Protein AF-A0A8C7KKY8-F1 (afdb_monomer)

pLDDT: mean 76.21, std 9.5, range [41.16, 85.0]

Organism: Oncorhynchus kisutch (NCBI:txid8019)

Nearest PDB structures (foldseek):
  9b62-assembly1_A  TM=9.339E-01  e=1.645E-06  Homo sapiens
  7ypz-assembly1_C  TM=9.428E-01  e=9.703E-05  Saccharomyces cerevisiae
  6m60-assembly1_C  TM=9.358E-01  e=1.025E-04  Saccharomyces cerevisiae S288C
  4gmx-assembly1_C  TM=9.420E-01  e=1.420E-04  Saccharomyces cerevisiae
  4haw-assembly1_C  TM=9.415E-01  e=1.499E-04  Saccharomyces cerevisiae

Sequence (85 aa):
MPANMTMLADHAARQLLDFSQKLDINLLDNVVNSMYYDIGSQQRMAQEVLTNLKDHPDAWTRVDTILEFSQNMKTKVYAWLLFIC

InterPro domains:
  IPR011989 Armadillo-like helical [G3DSA:1.25.10.10] (1-84)

Foldseek 3Di:
DPPVVVVVLVVLLVQCVPPVDQHDLVSLVVLLCCCVPPDDPSVVSSVVSLVSLLVDPCNLVNLVVNCVPPPDPSSNVSSVVSNVD

Secondary structure (DSSP, 8-state):
--HHHHHHHHHHHHHHT-TTS---HHHHHHHHHHHHH--SHHHHHHHHHHHHHHHSTTHHHHHHHHHHH---HHHHHHHHHHHH-

Structure (mmCIF, N/CA/C/O backbone):
data_AF-A0A8C7KKY8-F1
#
_entry.id   AF-A0A8C7KKY8-F1
#
loop_
_atom_site.group_PDB
_atom_site.id
_atom_site.type_symbol
_atom_site.label_atom_id
_atom_site.label_alt_id
_atom_site.label_comp_id
_atom_site.label_asym_id
_atom_site.label_entity_id
_atom_site.label_seq_id
_atom_site.pdbx_PDB_ins_code
_atom_site.Cartn_x
_atom_site.Cartn_y
_atom_site.Cartn_z
_atom_site.occupancy
_atom_site.B_iso_or_equiv
_atom_site.auth_seq_id
_atom_site.auth_comp_id
_atom_site.auth_asym_id
_atom_site.auth_atom_id
_atom_site.pdbx_PDB_model_num
ATOM 1 N N . MET A 1 1 ? 22.449 -19.008 -9.990 1.00 41.16 1 MET A N 1
ATOM 2 C CA . MET A 1 1 ? 21.130 -19.676 -9.914 1.00 41.16 1 MET A CA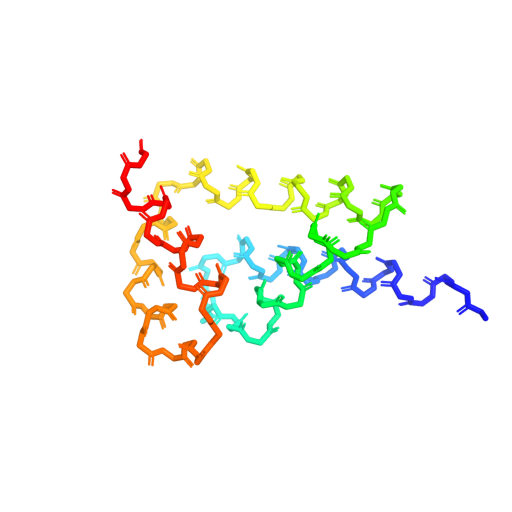 1
ATOM 3 C C . MET A 1 1 ? 20.085 -18.642 -9.475 1.00 41.16 1 MET A C 1
ATOM 5 O O . MET A 1 1 ? 20.056 -18.333 -8.294 1.00 41.16 1 MET A O 1
ATOM 9 N N . PRO A 1 2 ? 19.295 -18.042 -10.387 1.00 50.66 2 PRO A N 1
ATOM 10 C CA . PRO A 1 2 ? 18.389 -16.925 -10.061 1.00 50.66 2 PRO A CA 1
ATOM 11 C C . PRO A 1 2 ? 16.966 -17.329 -9.614 1.00 50.66 2 PRO A C 1
ATOM 13 O O . PRO A 1 2 ? 16.227 -16.486 -9.124 1.00 50.66 2 PRO A O 1
ATOM 16 N N . ALA A 1 3 ? 16.571 -18.604 -9.722 1.00 47.72 3 ALA A N 1
ATOM 17 C CA . ALA A 1 3 ? 15.198 -19.036 -9.418 1.00 47.72 3 ALA A CA 1
ATOM 18 C C . ALA A 1 3 ? 14.827 -18.988 -7.919 1.00 47.72 3 ALA A C 1
ATOM 20 O O . ALA A 1 3 ? 13.655 -18.853 -7.580 1.00 47.72 3 ALA A O 1
ATOM 21 N N . ASN A 1 4 ? 15.807 -19.057 -7.011 1.00 50.66 4 ASN A N 1
ATOM 22 C CA . ASN A 1 4 ? 15.528 -19.082 -5.573 1.00 50.66 4 ASN A CA 1
ATOM 23 C C . ASN A 1 4 ? 15.242 -17.685 -4.989 1.00 50.66 4 ASN A C 1
ATOM 25 O O . ASN A 1 4 ? 14.569 -17.595 -3.973 1.00 50.66 4 ASN A O 1
ATOM 29 N N . MET A 1 5 ? 15.710 -16.596 -5.618 1.00 52.03 5 MET A N 1
ATOM 30 C CA . MET A 1 5 ? 15.455 -15.224 -5.139 1.00 52.03 5 MET A CA 1
ATOM 31 C C . MET A 1 5 ? 14.063 -14.705 -5.515 1.00 52.03 5 MET A C 1
ATOM 33 O O . MET A 1 5 ? 13.485 -13.920 -4.772 1.00 52.03 5 MET A O 1
ATOM 37 N N . THR A 1 6 ? 13.486 -15.171 -6.623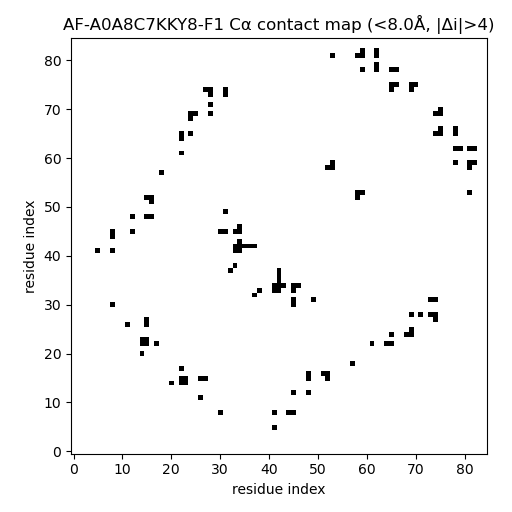 1.00 56.69 6 THR A N 1
ATOM 38 C CA . THR A 1 6 ? 12.135 -14.761 -7.040 1.00 56.69 6 THR A CA 1
ATOM 39 C C . THR A 1 6 ? 11.048 -15.437 -6.202 1.00 56.69 6 THR A C 1
ATOM 41 O O . THR A 1 6 ? 10.096 -14.776 -5.799 1.00 56.69 6 THR A O 1
ATOM 44 N N . MET A 1 7 ? 11.223 -16.713 -5.825 1.00 54.84 7 MET A N 1
ATOM 45 C CA . MET A 1 7 ? 10.365 -17.334 -4.801 1.00 54.84 7 MET A CA 1
ATOM 46 C C . MET A 1 7 ? 10.513 -16.624 -3.454 1.00 54.84 7 MET A C 1
ATOM 48 O O . MET A 1 7 ? 9.571 -16.590 -2.658 1.00 54.84 7 MET A O 1
ATOM 52 N N . LEU A 1 8 ? 11.697 -16.041 -3.202 1.00 56.75 8 LEU A N 1
ATOM 53 C CA . LEU A 1 8 ? 11.916 -15.278 -1.992 1.00 56.75 8 LEU A CA 1
ATOM 54 C C . LEU A 1 8 ? 11.128 -13.939 -1.989 1.00 56.75 8 LEU A C 1
ATOM 56 O O . LEU A 1 8 ? 10.602 -13.512 -0.971 1.00 56.75 8 LEU A O 1
ATOM 60 N N . ALA A 1 9 ? 10.974 -13.296 -3.143 1.00 62.50 9 ALA A N 1
ATOM 61 C CA . ALA A 1 9 ? 10.197 -12.061 -3.254 1.00 62.50 9 ALA A CA 1
ATOM 62 C C . ALA A 1 9 ? 8.674 -12.286 -3.141 1.00 62.50 9 ALA A C 1
ATOM 64 O O . ALA A 1 9 ? 7.982 -11.448 -2.569 1.00 62.50 9 ALA A O 1
ATOM 65 N N . ASP A 1 10 ? 8.149 -13.416 -3.633 1.00 66.12 10 ASP A N 1
ATOM 66 C CA . ASP A 1 10 ? 6.711 -13.741 -3.552 1.00 66.12 10 ASP A CA 1
ATOM 67 C C . ASP A 1 10 ? 6.244 -14.019 -2.118 1.00 66.12 10 ASP A C 1
ATOM 69 O O . ASP A 1 10 ? 5.269 -13.435 -1.649 1.00 66.12 10 ASP A O 1
ATOM 73 N N . HIS A 1 11 ? 6.941 -14.879 -1.374 1.00 69.81 11 HIS A N 1
ATOM 74 C CA . HIS A 1 11 ? 6.526 -15.137 0.008 1.00 69.81 11 HIS A CA 1
ATOM 75 C C . HIS A 1 11 ? 6.688 -13.877 0.871 1.00 69.81 11 HIS A C 1
ATOM 77 O O . HIS A 1 11 ? 5.853 -13.615 1.732 1.00 69.81 11 HIS A O 1
ATOM 83 N N . ALA A 1 12 ? 7.715 -13.070 0.593 1.00 69.19 12 ALA A N 1
ATOM 84 C CA . ALA A 1 12 ? 7.925 -11.783 1.226 1.00 69.19 12 ALA A CA 1
ATOM 85 C C . ALA A 1 12 ? 6.765 -10.812 0.960 1.00 69.19 12 ALA A C 1
ATOM 87 O O . ALA A 1 12 ? 6.209 -10.226 1.886 1.00 69.19 12 ALA A O 1
ATOM 88 N N . ALA A 1 13 ? 6.351 -10.689 -0.302 1.00 72.12 13 ALA A N 1
ATOM 89 C CA . ALA A 1 13 ? 5.173 -9.927 -0.688 1.00 72.12 13 ALA A CA 1
ATOM 90 C C . ALA A 1 13 ? 3.952 -10.316 0.143 1.00 72.12 13 ALA A C 1
ATOM 92 O O . ALA A 1 13 ? 3.264 -9.468 0.702 1.00 72.12 13 ALA A O 1
ATOM 93 N N . ARG A 1 14 ? 3.713 -11.622 0.250 1.00 75.69 14 ARG A N 1
ATOM 94 C CA . ARG A 1 14 ? 2.558 -12.179 0.949 1.00 75.69 14 ARG A CA 1
ATOM 95 C C . ARG A 1 14 ? 2.626 -11.942 2.452 1.00 75.69 14 ARG A C 1
ATOM 97 O O . ARG A 1 14 ? 1.584 -11.713 3.040 1.00 75.69 14 ARG A O 1
ATOM 104 N N . GLN A 1 15 ? 3.819 -11.938 3.048 1.00 79.69 15 GLN A N 1
ATOM 105 C CA . GLN A 1 15 ? 4.009 -11.571 4.455 1.00 79.69 15 GLN A CA 1
ATOM 106 C C . GLN A 1 15 ? 3.808 -10.074 4.707 1.00 79.69 15 GLN A C 1
ATOM 108 O O . GLN A 1 15 ? 3.206 -9.703 5.709 1.00 79.69 15 GLN A O 1
ATOM 113 N N . LEU A 1 16 ? 4.246 -9.203 3.792 1.00 78.50 16 LEU A N 1
ATOM 114 C CA . LEU A 1 16 ? 3.973 -7.763 3.891 1.00 78.50 16 LEU A CA 1
ATOM 115 C C . LEU A 1 16 ? 2.475 -7.452 3.778 1.00 78.50 16 LEU A C 1
ATOM 117 O O . LEU A 1 16 ? 1.988 -6.529 4.427 1.00 78.50 16 LEU A O 1
ATOM 121 N N . LEU A 1 17 ? 1.757 -8.243 2.979 1.00 7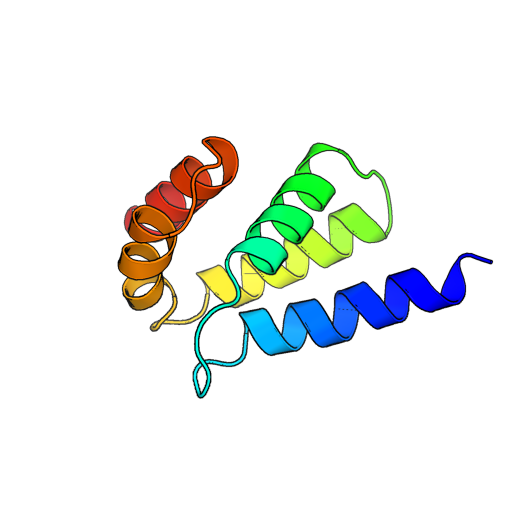7.38 17 LEU A N 1
ATOM 122 C CA . LEU A 1 17 ? 0.303 -8.199 2.826 1.00 77.38 17 LEU A CA 1
ATOM 123 C C . LEU A 1 17 ? -0.439 -9.049 3.873 1.00 77.38 17 LEU A C 1
ATOM 125 O O . LEU A 1 17 ? -1.665 -9.136 3.825 1.00 77.38 17 LEU A O 1
ATOM 129 N N . ASP A 1 18 ? 0.269 -9.687 4.809 1.00 79.81 18 ASP A N 1
ATOM 130 C CA . ASP A 1 18 ? -0.353 -10.454 5.881 1.00 79.81 18 ASP A CA 1
ATOM 131 C C . ASP A 1 18 ? -0.657 -9.529 7.063 1.00 79.81 18 ASP A C 1
ATOM 133 O O . ASP A 1 18 ? 0.194 -9.182 7.889 1.00 79.81 18 ASP A O 1
ATOM 137 N N . PHE A 1 19 ? -1.920 -9.112 7.142 1.00 70.94 19 PHE A N 1
ATOM 138 C CA . PHE A 1 19 ? -2.388 -8.226 8.204 1.00 70.94 19 PHE A CA 1
ATOM 139 C C . PHE A 1 19 ? -2.638 -8.957 9.53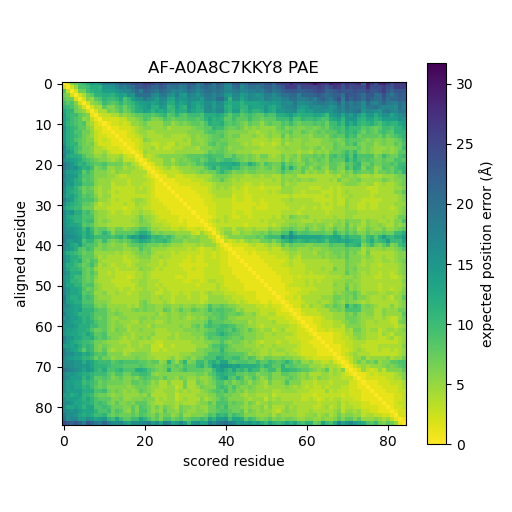5 1.00 70.94 19 PHE A C 1
ATOM 141 O O . PHE A 1 19 ? -2.930 -8.312 10.544 1.00 70.94 19 PHE A O 1
ATOM 148 N N . SER A 1 20 ? -2.485 -10.285 9.564 1.00 75.75 20 SER A N 1
ATOM 149 C CA . SER A 1 20 ? -2.636 -11.109 10.765 1.00 75.75 20 SER A CA 1
ATOM 150 C C . SER A 1 20 ? -1.333 -11.248 11.560 1.00 75.75 20 SER A C 1
ATOM 152 O O . SER A 1 20 ? -1.369 -11.687 12.713 1.00 75.75 20 SER A O 1
ATOM 154 N N . GLN A 1 21 ? -0.186 -10.911 10.969 1.00 73.00 21 GLN A N 1
ATOM 155 C CA . GLN A 1 21 ? 1.135 -10.978 11.590 1.00 73.00 21 GLN A CA 1
ATOM 156 C C . GLN A 1 21 ? 1.772 -9.583 11.707 1.00 73.00 21 GLN A C 1
ATOM 158 O O . GLN A 1 21 ? 1.290 -8.590 11.147 1.00 73.00 21 GLN A O 1
ATOM 163 N N . LYS A 1 22 ? 2.853 -9.489 12.493 1.00 73.31 22 LYS A N 1
ATOM 164 C CA . LYS A 1 22 ? 3.664 -8.266 12.597 1.00 73.31 22 LYS A CA 1
ATOM 165 C C . LYS A 1 22 ? 4.320 -7.972 11.250 1.00 73.31 22 LYS A C 1
ATOM 167 O O . LYS A 1 22 ? 4.783 -8.888 10.587 1.00 73.31 22 LYS A O 1
ATOM 172 N N 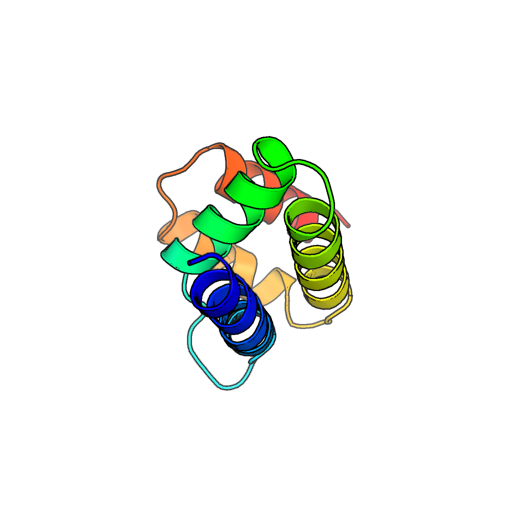. LEU A 1 23 ? 4.369 -6.698 10.865 1.00 78.88 23 LEU A N 1
ATOM 173 C CA . LEU A 1 23 ? 5.006 -6.293 9.617 1.00 78.88 23 LEU A CA 1
ATOM 174 C C . LEU A 1 23 ? 6.535 -6.401 9.726 1.00 78.88 23 LEU A C 1
ATOM 176 O O . LEU A 1 23 ? 7.148 -5.744 10.570 1.00 78.88 23 LEU A O 1
ATOM 180 N N . ASP A 1 24 ? 7.153 -7.180 8.840 1.00 81.69 24 ASP A N 1
ATOM 181 C CA . ASP A 1 24 ? 8.608 -7.303 8.759 1.00 81.69 24 ASP A CA 1
ATOM 182 C C . ASP A 1 24 ? 9.246 -6.069 8.111 1.00 81.69 24 ASP A C 1
ATOM 184 O O . ASP A 1 24 ? 9.312 -5.913 6.891 1.00 81.69 24 ASP A O 1
ATOM 188 N N . ILE A 1 25 ? 9.775 -5.178 8.949 1.00 82.00 25 ILE A N 1
ATOM 189 C CA . ILE A 1 25 ? 10.353 -3.900 8.509 1.00 82.00 25 ILE A CA 1
ATOM 190 C C . ILE A 1 25 ? 11.606 -4.087 7.652 1.00 82.00 25 ILE A C 1
ATOM 192 O O . ILE A 1 25 ? 11.799 -3.366 6.676 1.00 82.00 25 ILE A O 1
ATOM 196 N N . ASN A 1 26 ? 12.435 -5.083 7.977 1.00 81.44 26 ASN A N 1
ATOM 197 C CA . ASN A 1 26 ? 13.605 -5.432 7.165 1.00 81.44 26 ASN A CA 1
ATOM 198 C C . ASN A 1 26 ? 13.193 -5.877 5.759 1.00 81.44 26 ASN A C 1
ATOM 200 O O . ASN A 1 26 ? 13.885 -5.599 4.784 1.00 81.44 26 ASN A O 1
ATOM 204 N N . LEU A 1 27 ? 12.060 -6.56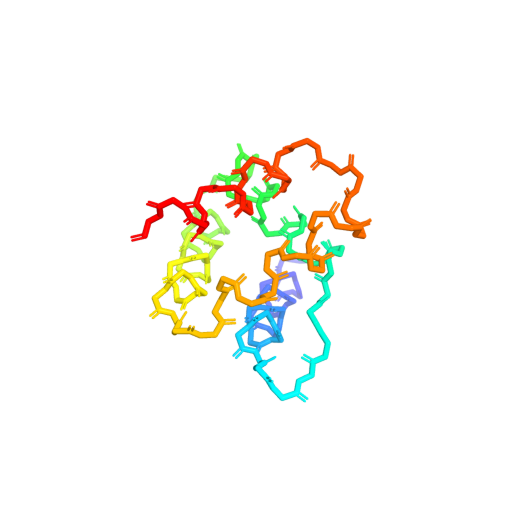1 5.645 1.00 81.88 27 LEU A N 1
ATOM 205 C CA . LEU A 1 27 ? 11.567 -7.054 4.374 1.00 81.88 27 LEU A CA 1
ATOM 206 C C . LEU A 1 27 ? 10.951 -5.934 3.538 1.00 81.88 27 LEU A C 1
ATOM 208 O O . LEU A 1 27 ? 11.247 -5.836 2.350 1.00 81.88 27 LEU A O 1
ATOM 212 N N . LEU A 1 28 ? 10.168 -5.051 4.167 1.00 83.25 28 LEU A N 1
ATOM 213 C CA . LEU A 1 28 ? 9.657 -3.847 3.514 1.00 83.25 28 LEU A CA 1
ATOM 214 C C . LEU A 1 28 ? 10.812 -3.008 2.964 1.00 83.25 28 LEU A C 1
ATOM 216 O O . LEU A 1 28 ? 10.754 -2.558 1.824 1.00 83.25 28 LEU A O 1
ATOM 220 N N . ASP A 1 29 ? 11.878 -2.854 3.747 1.00 83.19 29 ASP A N 1
ATOM 221 C CA . ASP A 1 29 ? 13.075 -2.138 3.326 1.00 83.19 29 ASP A CA 1
ATOM 222 C C . ASP A 1 29 ? 13.726 -2.763 2.092 1.00 83.19 29 ASP A C 1
ATOM 224 O O . ASP A 1 29 ? 14.016 -2.055 1.133 1.00 83.19 29 ASP A O 1
ATOM 228 N N . ASN A 1 30 ? 13.868 -4.092 2.066 1.00 81.56 30 ASN A N 1
ATOM 229 C CA . ASN A 1 30 ? 14.381 -4.808 0.900 1.00 81.56 30 ASN A CA 1
ATOM 230 C C . ASN A 1 30 ? 13.480 -4.626 -0.329 1.00 81.56 30 ASN A C 1
ATOM 232 O O . ASN A 1 30 ? 13.993 -4.401 -1.419 1.00 81.56 30 ASN A O 1
ATOM 236 N N . VAL A 1 31 ? 12.154 -4.668 -0.174 1.00 83.19 31 VAL A N 1
ATOM 237 C CA . VAL A 1 31 ? 11.206 -4.476 -1.287 1.00 83.19 31 VAL A CA 1
ATOM 238 C C . VAL A 1 31 ? 11.254 -3.044 -1.818 1.00 83.19 31 VAL A C 1
ATOM 240 O O . VAL A 1 31 ? 11.320 -2.837 -3.029 1.00 83.19 31 VAL A O 1
ATOM 243 N N . VAL A 1 32 ? 11.284 -2.047 -0.932 1.00 83.88 32 VAL A N 1
ATOM 244 C CA . VAL A 1 32 ? 11.464 -0.639 -1.305 1.00 83.88 32 VAL A CA 1
ATOM 245 C C . VAL A 1 32 ? 12.815 -0.458 -1.996 1.00 83.88 32 VAL A C 1
ATOM 247 O O . VAL A 1 32 ? 12.888 0.152 -3.060 1.00 83.88 32 VAL A O 1
ATOM 250 N N . ASN A 1 33 ? 13.884 -1.040 -1.454 1.00 82.38 33 ASN A N 1
ATOM 251 C CA . ASN A 1 33 ? 15.206 -1.023 -2.062 1.00 82.38 33 ASN A CA 1
ATOM 252 C C . ASN A 1 33 ? 15.177 -1.655 -3.460 1.00 82.38 33 ASN A C 1
ATOM 254 O O . ASN A 1 33 ? 15.658 -1.037 -4.401 1.00 82.38 33 ASN A O 1
ATOM 258 N N . SER A 1 34 ? 14.527 -2.802 -3.640 1.00 82.19 34 SER A N 1
ATOM 259 C CA . SER A 1 34 ? 14.356 -3.420 -4.954 1.00 82.19 34 SER A CA 1
ATOM 260 C C . SER A 1 34 ? 13.543 -2.564 -5.919 1.00 82.19 34 SER A C 1
ATOM 262 O O . SER A 1 34 ? 13.887 -2.474 -7.090 1.00 82.19 34 SER A O 1
ATOM 264 N N . MET A 1 35 ? 12.520 -1.847 -5.453 1.00 82.06 35 MET A N 1
ATOM 265 C CA . MET A 1 35 ? 11.800 -0.894 -6.302 1.00 82.06 35 MET A CA 1
ATOM 266 C C . MET A 1 35 ? 12.710 0.246 -6.803 1.00 82.06 35 MET A C 1
ATOM 268 O O . MET A 1 35 ? 12.530 0.722 -7.922 1.00 82.06 35 MET A O 1
ATOM 272 N N . TYR A 1 36 ? 13.666 0.700 -5.983 1.00 77.44 36 TYR A N 1
ATOM 273 C CA . TYR A 1 36 ? 14.562 1.816 -6.317 1.00 77.44 36 TYR A CA 1
ATOM 274 C C . TYR A 1 36 ? 15.868 1.403 -7.018 1.00 77.44 36 TYR A C 1
ATOM 276 O O . TYR A 1 36 ? 16.414 2.211 -7.768 1.00 77.44 36 TYR A O 1
ATOM 284 N N . TYR A 1 37 ? 16.404 0.212 -6.739 1.00 79.50 37 TYR A N 1
ATOM 285 C CA . TYR A 1 37 ? 17.720 -0.246 -7.205 1.00 79.50 37 TYR A CA 1
ATOM 286 C C . TYR A 1 37 ? 17.656 -1.398 -8.211 1.00 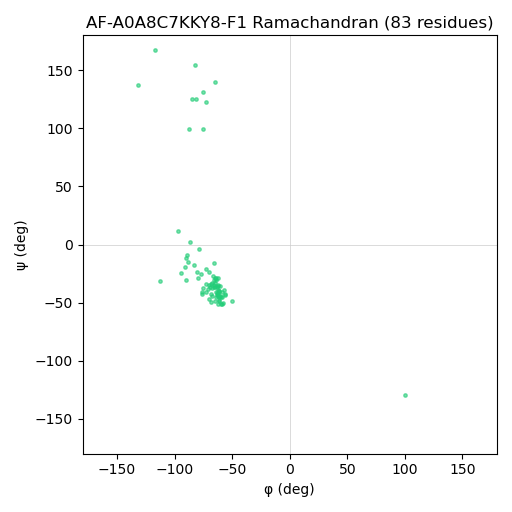79.50 37 TYR A C 1
ATOM 288 O O . TYR A 1 37 ? 18.538 -1.476 -9.068 1.00 79.50 37 TYR A O 1
ATOM 296 N N . ASP A 1 38 ? 16.662 -2.288 -8.126 1.00 78.00 38 ASP A N 1
ATOM 297 C CA . ASP A 1 38 ? 16.493 -3.350 -9.119 1.00 78.00 38 ASP A CA 1
ATOM 298 C C . ASP A 1 38 ? 15.749 -2.821 -10.355 1.00 78.00 38 ASP A C 1
ATOM 300 O O . ASP A 1 38 ? 14.979 -1.864 -10.288 1.00 78.00 38 ASP A O 1
ATOM 304 N N . ILE A 1 39 ? 15.977 -3.458 -11.507 1.00 74.75 39 ILE A N 1
ATOM 305 C CA . ILE A 1 39 ? 15.361 -3.093 -12.791 1.00 74.75 39 ILE A CA 1
ATOM 306 C C . ILE A 1 39 ? 14.797 -4.358 -13.449 1.00 74.75 39 ILE A C 1
ATOM 308 O O . ILE A 1 39 ? 15.440 -5.409 -13.459 1.00 74.75 39 ILE A O 1
ATOM 312 N N . GLY A 1 40 ? 13.589 -4.267 -14.014 1.00 80.44 40 GLY A N 1
ATOM 313 C CA . GLY A 1 40 ? 12.923 -5.368 -14.720 1.00 80.44 40 GLY A CA 1
ATOM 314 C C . GLY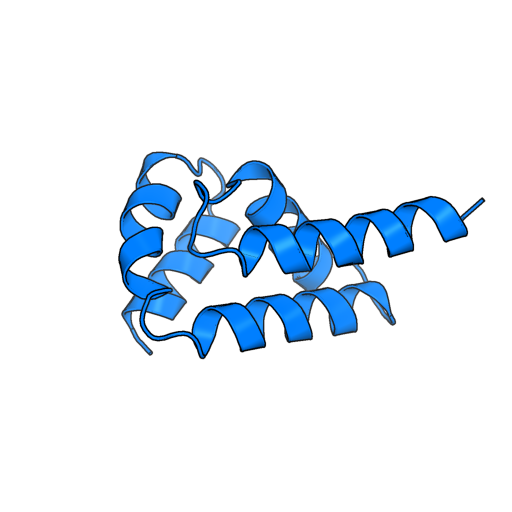 A 1 40 ? 11.871 -6.080 -13.864 1.00 80.44 40 GLY A C 1
ATOM 315 O O . GLY A 1 40 ? 10.987 -5.438 -13.300 1.00 80.44 40 GLY A O 1
ATOM 316 N N . SER A 1 41 ? 11.932 -7.413 -13.784 1.00 76.44 41 SER A N 1
ATOM 317 C CA . SER A 1 41 ? 10.900 -8.228 -13.118 1.00 76.44 41 SER A CA 1
ATOM 318 C C . SER A 1 41 ? 10.806 -7.976 -11.610 1.00 76.44 41 SER A C 1
ATOM 320 O O . SER A 1 41 ? 9.705 -7.941 -11.071 1.00 76.44 41 SER A O 1
ATOM 322 N N . GLN A 1 42 ? 11.940 -7.748 -10.939 1.00 75.00 42 GLN A N 1
ATOM 323 C CA . GLN A 1 42 ? 11.985 -7.488 -9.494 1.00 75.00 42 GLN A CA 1
ATOM 324 C C . GLN A 1 42 ? 11.352 -6.137 -9.136 1.00 75.00 42 GLN A C 1
ATOM 326 O O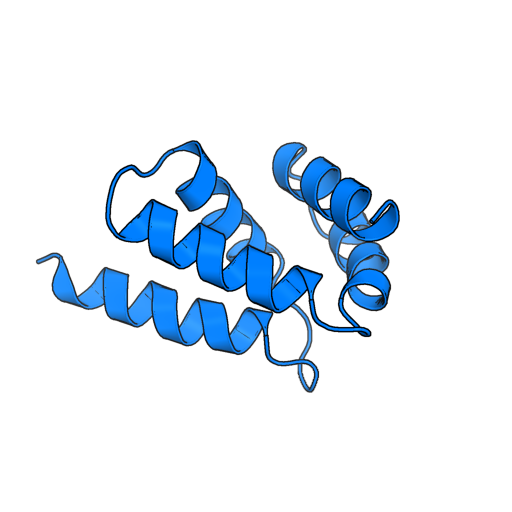 . GLN A 1 42 ? 10.567 -6.061 -8.196 1.00 75.00 42 GLN A O 1
ATOM 331 N N . GLN A 1 43 ? 11.631 -5.091 -9.923 1.00 83.06 43 GLN A N 1
ATOM 332 C CA . GLN A 1 43 ? 11.023 -3.770 -9.747 1.00 83.06 43 GLN A CA 1
ATOM 333 C C . GLN A 1 43 ? 9.500 -3.838 -9.902 1.00 83.06 43 GLN A C 1
ATOM 335 O O . GLN A 1 43 ? 8.768 -3.268 -9.095 1.00 83.06 43 GLN A O 1
ATOM 340 N N . ARG A 1 44 ? 9.025 -4.562 -10.927 1.00 82.31 44 ARG A N 1
ATOM 341 C CA . ARG A 1 44 ? 7.592 -4.752 -11.180 1.00 82.31 44 ARG A CA 1
ATOM 342 C C . ARG A 1 44 ? 6.913 -5.471 -10.017 1.00 82.31 44 ARG A C 1
ATOM 344 O O . ARG A 1 44 ? 5.914 -4.972 -9.516 1.00 82.31 44 ARG A O 1
ATOM 351 N N . MET A 1 45 ? 7.499 -6.570 -9.543 1.00 80.25 45 MET A N 1
ATOM 352 C CA . MET A 1 45 ? 6.988 -7.287 -8.374 1.00 80.25 45 MET A CA 1
ATOM 353 C C . MET A 1 45 ? 6.944 -6.375 -7.148 1.00 80.25 45 MET A C 1
ATOM 355 O O . MET A 1 45 ? 5.887 -6.232 -6.548 1.00 80.25 45 MET A O 1
ATOM 359 N N . ALA A 1 46 ? 8.040 -5.687 -6.814 1.00 82.25 46 ALA A N 1
ATOM 360 C CA . ALA A 1 46 ? 8.078 -4.767 -5.678 1.00 82.25 46 ALA A CA 1
ATOM 361 C C . ALA A 1 46 ? 7.002 -3.674 -5.777 1.00 82.25 46 ALA A C 1
ATOM 363 O O . ALA A 1 46 ? 6.311 -3.394 -4.801 1.00 82.25 46 ALA A O 1
ATOM 364 N N . GLN A 1 47 ? 6.800 -3.105 -6.967 1.00 81.44 47 GLN A N 1
ATOM 365 C CA . GLN A 1 47 ? 5.741 -2.131 -7.210 1.00 81.44 47 GLN A CA 1
ATOM 366 C C . GLN A 1 47 ? 4.345 -2.725 -6.981 1.00 81.44 47 GLN A C 1
ATOM 368 O O . GLN A 1 47 ? 3.500 -2.060 -6.381 1.00 81.44 47 GLN A O 1
ATOM 373 N N . GLU A 1 48 ? 4.090 -3.955 -7.432 1.00 84.50 48 GLU A N 1
ATOM 374 C CA . GLU A 1 48 ? 2.817 -4.651 -7.214 1.00 84.50 48 GLU A CA 1
ATOM 375 C C . GLU A 1 48 ? 2.562 -4.889 -5.721 1.00 84.50 48 GLU A C 1
ATOM 377 O O . GLU A 1 48 ? 1.464 -4.603 -5.244 1.00 84.50 48 GLU A O 1
ATOM 382 N N . VAL A 1 49 ? 3.574 -5.310 -4.958 1.00 83.56 49 VAL A N 1
ATOM 383 C CA . VAL A 1 49 ? 3.470 -5.485 -3.498 1.00 83.56 49 VAL A CA 1
ATOM 384 C C . VAL A 1 49 ? 3.162 -4.171 -2.801 1.00 83.56 49 VAL A C 1
ATOM 386 O O . VAL A 1 49 ? 2.208 -4.094 -2.036 1.00 83.56 49 VAL A O 1
ATOM 389 N N . LEU A 1 50 ? 3.934 -3.121 -3.090 1.00 83.19 50 LEU A N 1
ATOM 390 C CA . LEU A 1 50 ? 3.752 -1.797 -2.493 1.00 83.19 50 LEU A CA 1
ATOM 391 C C . LEU A 1 50 ? 2.400 -1.178 -2.890 1.00 83.19 50 LEU A C 1
ATOM 393 O O . LEU A 1 50 ? 1.831 -0.397 -2.130 1.00 83.19 50 LEU A O 1
ATOM 397 N N . THR A 1 51 ? 1.868 -1.531 -4.066 1.00 85.00 51 THR A N 1
ATOM 398 C CA . THR A 1 51 ? 0.541 -1.107 -4.540 1.00 85.00 51 THR A CA 1
ATOM 399 C C . THR A 1 51 ? -0.591 -1.870 -3.854 1.00 85.00 51 THR A C 1
ATOM 401 O O . THR A 1 51 ? -1.585 -1.258 -3.492 1.00 85.00 51 THR A O 1
ATOM 404 N N . ASN A 1 52 ? -0.453 -3.176 -3.636 1.00 83.94 52 ASN A N 1
ATOM 405 C CA . ASN A 1 52 ? -1.437 -3.937 -2.862 1.00 83.94 52 ASN A CA 1
ATOM 406 C C . ASN A 1 52 ? -1.403 -3.535 -1.384 1.00 83.94 52 ASN A C 1
ATOM 408 O O . ASN A 1 52 ? -2.443 -3.445 -0.742 1.00 83.94 52 ASN A O 1
ATOM 412 N N . LEU A 1 53 ? -0.210 -3.245 -0.856 1.00 82.88 53 LEU A N 1
ATOM 413 C CA . LEU A 1 53 ? -0.045 -2.808 0.521 1.00 82.88 53 LEU A CA 1
ATOM 414 C C . LEU A 1 53 ? -0.721 -1.456 0.719 1.00 82.88 53 LEU A C 1
ATOM 416 O O . LEU A 1 53 ? -1.514 -1.344 1.636 1.00 82.88 53 LEU A O 1
ATOM 420 N N . LYS A 1 54 ? -0.490 -0.462 -0.151 1.00 80.00 54 LYS A N 1
ATOM 421 C CA . LYS A 1 54 ? -1.143 0.855 -0.021 1.00 80.00 54 LYS A CA 1
ATOM 422 C C . LYS A 1 54 ? -2.666 0.825 -0.207 1.00 80.00 54 LYS A C 1
ATOM 424 O O . LYS A 1 54 ? -3.338 1.699 0.317 1.00 80.00 54 LYS A O 1
ATOM 429 N N . ASP A 1 55 ? -3.192 -0.119 -0.990 1.00 84.69 55 ASP A N 1
ATOM 430 C CA . ASP A 1 55 ? -4.635 -0.244 -1.254 1.00 84.69 55 ASP A CA 1
ATOM 431 C C . ASP A 1 55 ? -5.390 -0.782 -0.029 1.00 84.69 55 ASP A C 1
ATOM 433 O O . ASP A 1 55 ? -6.591 -0.566 0.129 1.00 84.69 55 ASP A O 1
ATOM 437 N N . HIS A 1 56 ? -4.679 -1.455 0.881 1.00 82.50 56 HIS A N 1
ATOM 438 C CA . HIS A 1 56 ? -5.296 -2.054 2.047 1.00 82.50 56 HIS A CA 1
ATOM 439 C C . HIS A 1 56 ? -5.653 -1.000 3.115 1.00 82.50 56 HIS A C 1
ATOM 441 O O . HIS A 1 56 ? -4.788 -0.227 3.539 1.00 82.50 56 HIS A O 1
ATOM 447 N N . PRO A 1 57 ? -6.889 -1.004 3.651 1.00 79.00 57 PRO A N 1
ATOM 448 C CA . PRO A 1 57 ? -7.332 -0.023 4.643 1.00 79.00 57 PRO A CA 1
ATOM 449 C C . PRO A 1 57 ? -6.589 -0.121 5.982 1.00 79.00 57 PRO A C 1
ATOM 451 O O . PRO A 1 57 ? -6.635 0.825 6.754 1.00 79.00 57 PRO A O 1
ATOM 454 N N . ASP A 1 58 ? -5.887 -1.222 6.263 1.00 80.19 58 ASP A N 1
ATOM 455 C CA . ASP A 1 58 ? -5.039 -1.395 7.457 1.00 80.19 58 ASP A CA 1
ATOM 456 C C . ASP A 1 58 ? -3.547 -1.115 7.193 1.00 80.19 58 ASP A C 1
ATOM 458 O O . ASP A 1 58 ? -2.684 -1.457 7.999 1.00 80.19 58 ASP A O 1
ATOM 462 N N . ALA A 1 59 ? -3.194 -0.535 6.047 1.00 80.31 59 ALA A N 1
ATOM 463 C CA . ALA A 1 59 ? -1.802 -0.221 5.740 1.00 80.31 59 ALA A CA 1
ATOM 464 C C . ALA A 1 59 ? -1.279 0.965 6.555 1.00 80.31 59 ALA A C 1
ATOM 466 O O . ALA A 1 59 ? -0.164 0.921 7.078 1.00 80.31 59 ALA A O 1
ATOM 467 N N . TRP A 1 60 ? -2.103 2.004 6.720 1.00 81.25 60 TRP A N 1
ATOM 468 C CA . TRP A 1 60 ? -1.750 3.203 7.484 1.00 81.25 60 TRP A CA 1
ATOM 469 C C . TRP A 1 60 ? -1.559 2.908 8.978 1.00 81.25 60 TRP A C 1
ATOM 471 O O . TRP A 1 60 ? -0.721 3.536 9.616 1.00 81.25 60 TRP A O 1
ATOM 481 N N . THR A 1 61 ? -2.257 1.918 9.546 1.00 82.62 61 THR A N 1
ATOM 482 C CA . THR A 1 61 ? -2.070 1.534 10.960 1.00 82.62 61 THR A CA 1
ATOM 483 C C . THR A 1 61 ? -0.685 0.938 11.205 1.00 82.62 61 THR A C 1
ATOM 485 O O . THR A 1 61 ? -0.132 1.059 12.295 1.00 82.62 61 THR A O 1
ATOM 488 N N . ARG A 1 62 ? -0.083 0.344 10.169 1.00 77.75 62 ARG A N 1
ATOM 489 C CA . ARG A 1 62 ? 1.267 -0.227 10.213 1.00 77.75 62 ARG A CA 1
ATOM 490 C C . ARG A 1 62 ? 2.359 0.817 9.996 1.00 77.75 62 ARG A C 1
ATOM 492 O O . ARG A 1 62 ? 3.500 0.558 10.365 1.00 77.75 62 ARG A O 1
ATOM 499 N N . VAL A 1 63 ? 2.030 1.992 9.448 1.00 80.31 63 VAL A N 1
ATOM 500 C CA . VAL A 1 63 ? 2.974 3.110 9.242 1.00 80.31 63 VAL A CA 1
ATOM 501 C C . VAL A 1 63 ? 3.626 3.544 10.545 1.00 80.31 63 VAL A C 1
ATOM 503 O O . VAL A 1 63 ? 4.827 3.790 10.550 1.00 80.31 63 VAL A O 1
ATOM 506 N N . ASP A 1 64 ? 2.876 3.568 11.644 1.00 80.62 64 ASP A N 1
ATOM 507 C CA . ASP A 1 64 ? 3.404 3.904 12.969 1.00 80.62 64 ASP A CA 1
ATOM 508 C C . ASP A 1 64 ? 4.545 2.953 13.375 1.00 80.62 64 ASP A C 1
ATOM 510 O O . ASP A 1 64 ? 5.673 3.380 13.625 1.00 80.62 64 ASP A O 1
ATOM 514 N N . THR A 1 65 ? 4.305 1.642 13.261 1.00 82.25 65 THR A N 1
ATOM 515 C CA . THR A 1 65 ? 5.324 0.607 13.485 1.00 82.25 65 THR A CA 1
ATOM 516 C C . THR A 1 65 ? 6.486 0.727 12.490 1.00 82.25 65 THR A C 1
ATOM 518 O O . THR A 1 65 ? 7.646 0.576 12.864 1.00 82.25 65 THR A O 1
ATOM 521 N N . ILE A 1 66 ? 6.228 1.037 11.215 1.00 83.00 66 ILE A N 1
ATOM 522 C CA . ILE A 1 66 ? 7.302 1.237 10.230 1.00 83.00 66 ILE A CA 1
ATOM 523 C C . ILE A 1 66 ? 8.192 2.419 10.627 1.00 83.00 66 ILE A C 1
ATOM 525 O O . ILE A 1 66 ? 9.414 2.307 10.558 1.00 83.00 66 ILE A O 1
ATOM 529 N N . LEU A 1 67 ? 7.613 3.542 11.047 1.00 81.88 67 LEU A N 1
ATOM 530 C CA . LEU A 1 67 ? 8.363 4.732 11.447 1.00 81.88 67 LEU A CA 1
ATOM 531 C C . LEU A 1 67 ? 9.148 4.519 12.746 1.00 81.88 67 LEU A C 1
ATOM 533 O O . LEU A 1 67 ? 10.254 5.056 12.868 1.00 81.88 67 LEU A O 1
ATOM 537 N N . GLU A 1 68 ? 8.603 3.728 13.672 1.00 83.44 68 GLU A N 1
ATOM 538 C CA . GLU A 1 68 ? 9.236 3.382 14.946 1.00 83.44 68 GLU A CA 1
ATOM 539 C C . GLU A 1 68 ? 10.438 2.440 14.763 1.00 83.44 68 GLU A C 1
ATOM 541 O O . GLU A 1 68 ? 11.516 2.688 15.304 1.00 83.44 68 GLU A O 1
ATOM 546 N N . PHE A 1 69 ? 10.286 1.383 13.961 1.00 80.75 69 PHE A N 1
ATOM 547 C CA . PHE A 1 69 ? 11.298 0.331 13.824 1.00 80.75 69 PHE A CA 1
ATOM 548 C C . PHE A 1 69 ? 12.261 0.538 12.643 1.00 80.75 69 PHE A C 1
ATOM 550 O O . PHE A 1 69 ? 13.379 0.017 12.663 1.00 80.75 69 PHE A O 1
ATOM 557 N N . SER A 1 70 ? 11.868 1.274 11.596 1.00 73.31 70 SER A N 1
ATOM 558 C CA . SER A 1 70 ? 12.718 1.468 10.417 1.00 73.31 70 SER A CA 1
ATOM 559 C C . SER A 1 70 ? 13.752 2.563 10.652 1.00 73.31 70 SER A C 1
ATOM 561 O O . SER A 1 70 ? 13.419 3.711 10.943 1.00 73.31 70 SER A O 1
ATOM 563 N N . GLN A 1 71 ? 15.031 2.239 10.458 1.00 70.56 71 GLN A N 1
ATOM 564 C CA . GLN A 1 71 ? 16.121 3.223 10.479 1.00 70.56 71 GLN A CA 1
ATOM 565 C C . GLN A 1 71 ? 16.404 3.820 9.091 1.00 70.56 71 GLN A C 1
ATOM 567 O O . GLN A 1 71 ? 17.101 4.829 8.979 1.00 70.56 71 GLN A O 1
ATOM 572 N N . ASN A 1 72 ? 15.830 3.245 8.030 1.00 72.50 72 ASN A N 1
ATOM 573 C CA . ASN A 1 72 ? 16.086 3.655 6.657 1.00 72.50 72 ASN A CA 1
ATOM 574 C C . ASN A 1 72 ? 15.200 4.824 6.230 1.00 72.50 72 ASN A C 1
ATOM 576 O O . ASN A 1 72 ? 13.970 4.756 6.248 1.00 72.50 72 ASN A O 1
ATOM 580 N N . MET A 1 73 ? 15.838 5.896 5.760 1.00 75.00 73 MET A N 1
ATOM 581 C CA . MET A 1 73 ? 15.145 7.118 5.345 1.00 75.00 73 MET A CA 1
ATOM 582 C C . MET A 1 73 ? 14.161 6.878 4.188 1.00 75.00 73 MET A C 1
ATOM 584 O O . MET A 1 73 ? 13.085 7.465 4.178 1.00 75.00 73 MET A O 1
ATOM 588 N N . LYS A 1 74 ? 14.485 5.980 3.247 1.00 74.50 74 LYS A N 1
ATOM 589 C CA . LYS A 1 74 ? 13.609 5.633 2.110 1.00 74.50 74 LYS A CA 1
ATOM 590 C C . LYS A 1 74 ? 12.307 4.976 2.568 1.00 74.50 74 LYS A C 1
ATOM 592 O O . LYS A 1 74 ? 11.230 5.376 2.140 1.00 74.50 74 LYS A O 1
ATOM 597 N N . THR A 1 75 ? 12.417 4.025 3.488 1.00 78.25 75 THR A N 1
ATOM 598 C CA . THR A 1 75 ? 11.280 3.310 4.073 1.00 78.25 75 THR A CA 1
ATOM 599 C C . THR A 1 75 ? 10.429 4.239 4.933 1.00 78.25 75 THR A C 1
ATOM 601 O O . THR A 1 75 ? 9.206 4.189 4.842 1.00 78.25 75 THR A O 1
ATOM 604 N N . LYS A 1 76 ? 11.048 5.179 5.666 1.00 81.75 76 LYS A N 1
ATOM 605 C CA . LYS A 1 76 ? 10.308 6.248 6.352 1.00 81.75 76 LYS A CA 1
ATOM 606 C C . LYS A 1 76 ? 9.504 7.095 5.375 1.00 81.75 76 LYS A C 1
ATOM 608 O O . LYS A 1 76 ? 8.312 7.264 5.583 1.00 81.75 76 LYS A O 1
ATOM 613 N N . VAL A 1 77 ? 10.121 7.607 4.306 1.00 80.50 77 VAL A N 1
ATOM 614 C CA . VAL A 1 77 ? 9.423 8.429 3.296 1.00 80.50 77 VAL A CA 1
ATOM 615 C C . VAL A 1 77 ? 8.267 7.663 2.655 1.00 80.50 77 VAL A C 1
ATOM 617 O O . VAL A 1 77 ? 7.193 8.229 2.479 1.00 80.50 77 VAL A O 1
ATOM 620 N N . TYR A 1 78 ? 8.450 6.376 2.359 1.00 81.75 78 TYR A N 1
ATOM 621 C CA . TYR A 1 78 ? 7.368 5.526 1.869 1.00 81.75 78 TYR A CA 1
ATOM 622 C C . TYR A 1 78 ? 6.237 5.372 2.902 1.00 81.75 78 TYR A C 1
ATOM 624 O O . TYR A 1 78 ? 5.068 5.484 2.550 1.00 81.75 78 TYR A O 1
ATOM 632 N N . ALA A 1 79 ? 6.564 5.198 4.183 1.00 82.06 79 ALA A N 1
ATOM 633 C CA . ALA A 1 79 ? 5.573 5.124 5.253 1.00 82.06 79 ALA A CA 1
ATOM 634 C C . ALA A 1 79 ? 4.793 6.447 5.410 1.00 82.06 79 ALA A C 1
ATOM 636 O O . ALA A 1 79 ? 3.572 6.440 5.517 1.00 82.06 79 ALA A O 1
ATOM 637 N N . TRP A 1 80 ? 5.470 7.596 5.320 1.00 81.75 80 TRP A N 1
ATOM 638 C CA . TRP A 1 80 ? 4.811 8.907 5.271 1.00 81.75 80 TRP A CA 1
ATOM 639 C C . TRP A 1 80 ? 3.903 9.061 4.044 1.00 81.75 80 TRP A C 1
ATOM 641 O O . TRP A 1 80 ? 2.811 9.608 4.159 1.00 81.75 80 TRP A O 1
ATOM 651 N N . LEU A 1 81 ? 4.329 8.562 2.879 1.00 79.62 81 LEU A N 1
ATOM 652 C CA . LEU A 1 81 ? 3.523 8.577 1.656 1.00 79.62 81 LEU A CA 1
ATOM 653 C C . LEU A 1 81 ? 2.224 7.776 1.828 1.00 79.62 81 LEU A C 1
ATOM 655 O O . LEU A 1 81 ? 1.179 8.230 1.377 1.00 79.62 81 LEU A O 1
ATOM 659 N N . LEU A 1 82 ? 2.283 6.627 2.508 1.00 79.50 82 LEU A N 1
ATOM 660 C CA . LEU A 1 82 ? 1.103 5.823 2.846 1.00 79.50 82 LEU A CA 1
ATOM 661 C C . LEU A 1 82 ? 0.138 6.542 3.793 1.00 79.50 82 LEU A C 1
ATOM 663 O O . LEU A 1 82 ? -1.054 6.287 3.738 1.00 79.50 82 LEU A O 1
ATOM 667 N N . PHE A 1 83 ? 0.639 7.417 4.665 1.00 77.88 83 PHE A N 1
ATOM 668 C CA . PHE A 1 83 ? -0.199 8.180 5.593 1.00 77.88 83 PHE A CA 1
ATOM 669 C C . PHE A 1 83 ? -0.919 9.364 4.928 1.00 77.88 83 PHE A C 1
ATOM 671 O O . PHE A 1 83 ? -1.932 9.840 5.429 1.00 77.88 83 PHE A O 1
ATOM 678 N N . ILE A 1 84 ? -0.366 9.880 3.828 1.00 74.81 84 ILE A N 1
ATOM 679 C CA . ILE A 1 84 ? -0.864 11.073 3.123 1.00 74.81 84 ILE A CA 1
ATOM 680 C C . ILE A 1 84 ? -1.883 10.723 2.026 1.00 74.81 84 ILE A C 1
ATOM 682 O O . ILE A 1 84 ? -2.620 11.606 1.584 1.00 74.81 84 ILE A O 1
ATOM 686 N N . CYS A 1 85 ? -1.900 9.472 1.567 1.00 58.06 85 CYS A N 1
ATOM 687 C CA . CYS A 1 85 ? -2.738 8.995 0.468 1.00 58.06 85 CYS A CA 1
ATOM 688 C C . CYS A 1 85 ? -4.061 8.414 0.976 1.00 58.06 85 CYS A C 1
ATOM 690 O O . CYS A 1 85 ? -5.067 8.600 0.254 1.00 58.06 85 CYS A O 1
#

Mean predicted aligned error: 6.93 Å

Radius of gyration: 12.22 Å; Cα contacts (8 Å, |Δi|>4): 72; chains: 1; bounding box: 28×31×30 Å

Solvent-accessible surface area (backbone atoms only — not comparable to full-atom values): 4864 Å² total; per-residue (Å²): 134,71,71,67,58,55,60,50,51,52,57,50,40,52,45,66,62,34,83,90,53,80,72,56,54,73,56,53,41,51,38,53,45,29,45,74,72,42,79,63,72,59,19,53,50,29,48,51,41,56,50,56,35,64,70,37,91,69,38,50,72,47,26,60,57,42,55,73,71,45,88,49,68,68,52,38,52,52,34,53,50,50,66,74,108